Protein AF-R4W9R6-F1 (afdb_monomer)

pLDDT: mean 94.42, std 7.59, range [53.16, 98.06]

Secondary structure (DSSP, 8-st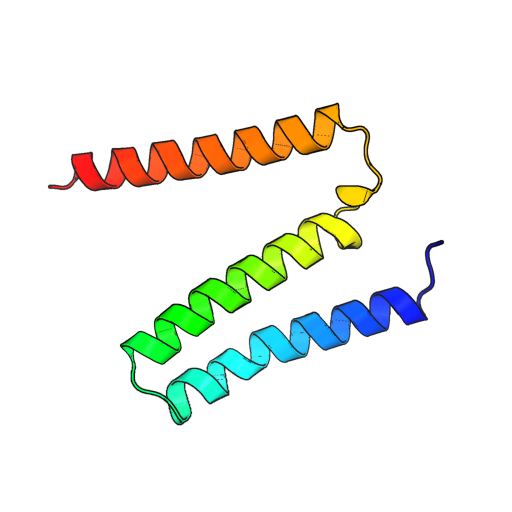ate):
---HHHHHHHHHHHHHHHHHHHHHHHHS-HHHHHHHHHHHHHHHHHHIIIIIS-TTTS-HHHHHHHHHHHHHHHHHHHHHHHH--

Sequence (85 aa):
MTSVRFYAGIYVLLVALVSMKIVFFETLSYDVALALTMLSAVAEALVIAGYYQHLRFEPRSLSYLMTMGVAGVLLVTFAAAFSIL

Solvent-accessible surface area (backbone atoms only — not comparable to full-atom values): 4783 Å² total; per-residue (Å²): 138,92,46,72,69,58,54,50,53,52,49,51,51,46,53,49,52,63,54,44,44,60,54,30,62,76,74,44,58,68,72,58,22,51,51,51,41,53,53,43,51,53,52,46,52,51,51,41,41,37,62,77,66,36,46,71,78,50,61,68,69,57,47,51,51,53,52,51,50,54,49,49,55,50,50,53,52,56,54,49,59,65,72,77,110

Radius of gyration: 16.39 Å; Cα contacts (8 Å, |Δi|>4): 33; chains: 1; bounding box: 50×16×40 Å

Mean predicted aligned error: 4.02 Å

Structure (mmCIF, N/CA/C/O backbone):
data_AF-R4W9R6-F1
#
_entry.id   AF-R4W9R6-F1
#
loop_
_atom_site.group_PDB
_atom_site.id
_atom_site.type_symbol
_atom_site.label_atom_id
_atom_site.label_alt_id
_atom_site.label_comp_id
_atom_site.label_asym_id
_atom_site.label_entity_id
_atom_site.label_seq_id
_atom_site.pdbx_PDB_ins_code
_atom_site.Cartn_x
_atom_site.Cartn_y
_atom_site.Cartn_z
_atom_site.occupancy
_atom_site.B_iso_or_equiv
_atom_site.auth_seq_id
_atom_site.auth_comp_id
_atom_site.auth_asym_id
_atom_site.auth_atom_id
_atom_site.pdbx_PDB_model_num
ATOM 1 N N . MET A 1 1 ? -20.748 -2.336 7.306 1.00 53.16 1 MET A N 1
ATOM 2 C CA . MET A 1 1 ? -21.490 -3.111 6.289 1.00 53.16 1 MET A CA 1
ATOM 3 C C . MET A 1 1 ? -20.530 -4.092 5.643 1.00 53.16 1 MET A C 1
ATOM 5 O O . MET A 1 1 ? -19.781 -3.718 4.752 1.00 53.16 1 MET A O 1
ATOM 9 N N . THR A 1 2 ? -20.497 -5.322 6.135 1.00 74.94 2 THR A N 1
ATOM 10 C CA . THR A 1 2 ? -19.696 -6.416 5.578 1.00 74.94 2 THR A CA 1
ATOM 11 C C . THR A 1 2 ? -20.570 -7.141 4.563 1.00 74.94 2 THR A C 1
ATOM 13 O O . THR A 1 2 ? -21.543 -7.788 4.936 1.00 74.94 2 THR A O 1
ATOM 16 N N . SER A 1 3 ? -20.284 -6.982 3.269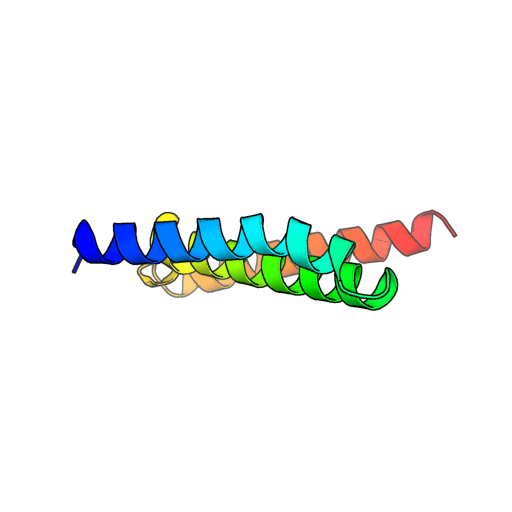 1.00 89.19 3 SER A N 1
ATOM 17 C CA . SER A 1 3 ? -20.957 -7.748 2.218 1.00 89.19 3 SER A CA 1
ATOM 18 C C . SER A 1 3 ? -19.935 -8.584 1.462 1.00 89.19 3 SER A C 1
ATOM 20 O O . SER A 1 3 ? -18.861 -8.100 1.102 1.00 89.19 3 SER A O 1
ATOM 22 N N . VAL A 1 4 ? -20.280 -9.847 1.205 1.00 93.69 4 VAL A N 1
ATOM 23 C CA . VAL A 1 4 ? -19.418 -10.772 0.454 1.00 93.69 4 VAL A CA 1
ATOM 24 C C . VAL A 1 4 ? -19.075 -10.190 -0.916 1.00 93.69 4 VAL A C 1
ATOM 26 O O . VAL A 1 4 ? -17.937 -10.278 -1.356 1.00 93.69 4 VAL A O 1
ATOM 29 N N . ARG A 1 5 ? -20.031 -9.511 -1.560 1.00 94.50 5 ARG A N 1
ATOM 30 C CA . ARG A 1 5 ? -19.836 -8.870 -2.869 1.00 94.50 5 ARG A CA 1
ATOM 31 C C . ARG A 1 5 ? -18.780 -7.763 -2.819 1.00 94.50 5 ARG A C 1
ATOM 33 O O . ARG A 1 5 ? -17.957 -7.680 -3.722 1.00 94.50 5 ARG A O 1
ATOM 40 N N . PHE A 1 6 ? -18.777 -6.944 -1.766 1.00 94.25 6 PHE A N 1
ATOM 41 C CA . PHE A 1 6 ? -17.783 -5.882 -1.599 1.00 94.25 6 PHE A CA 1
ATOM 42 C C . PHE A 1 6 ? -16.378 -6.456 -1.398 1.00 94.25 6 PHE A C 1
ATOM 44 O O . PHE A 1 6 ? -15.449 -6.078 -2.106 1.00 94.25 6 PHE A O 1
ATOM 51 N N . TYR A 1 7 ? -16.238 -7.428 -0.494 1.00 94.88 7 TYR A N 1
ATOM 52 C CA . TYR A 1 7 ? -14.952 -8.076 -0.235 1.00 94.88 7 TYR A CA 1
ATOM 53 C C . TYR A 1 7 ? -14.461 -8.920 -1.417 1.00 94.88 7 TYR A C 1
ATOM 55 O O . TYR A 1 7 ? -13.261 -8.977 -1.658 1.00 94.88 7 TYR A O 1
ATOM 63 N N . ALA A 1 8 ? -15.358 -9.512 -2.206 1.00 96.56 8 ALA A N 1
ATOM 64 C CA . ALA A 1 8 ? -14.995 -10.155 -3.466 1.00 96.56 8 ALA A CA 1
ATOM 65 C C . ALA A 1 8 ? -14.456 -9.138 -4.488 1.00 96.56 8 ALA A C 1
ATOM 67 O O . ALA A 1 8 ? -13.475 -9.417 -5.169 1.00 96.56 8 ALA A O 1
ATOM 68 N N . GLY A 1 9 ? -15.039 -7.937 -4.560 1.00 96.94 9 GLY A N 1
ATOM 69 C CA . GLY A 1 9 ? -14.512 -6.854 -5.394 1.00 96.94 9 GLY A CA 1
ATOM 70 C C . GLY A 1 9 ? -13.096 -6.429 -4.989 1.00 96.94 9 GLY A C 1
ATOM 71 O O . GLY A 1 9 ? -12.227 -6.290 -5.847 1.00 96.94 9 GLY A O 1
ATOM 72 N N . ILE A 1 10 ? -12.837 -6.292 -3.684 1.00 96.38 10 ILE A N 1
ATOM 73 C CA . ILE A 1 10 ? -11.489 -5.994 -3.167 1.00 96.38 10 ILE A CA 1
ATOM 74 C C . ILE A 1 10 ? -10.517 -7.136 -3.487 1.00 96.38 10 ILE A C 1
ATOM 76 O O . ILE A 1 10 ? -9.389 -6.877 -3.898 1.00 96.38 10 ILE A O 1
ATOM 80 N N . TYR A 1 11 ? -10.947 -8.390 -3.348 1.00 97.06 11 TYR A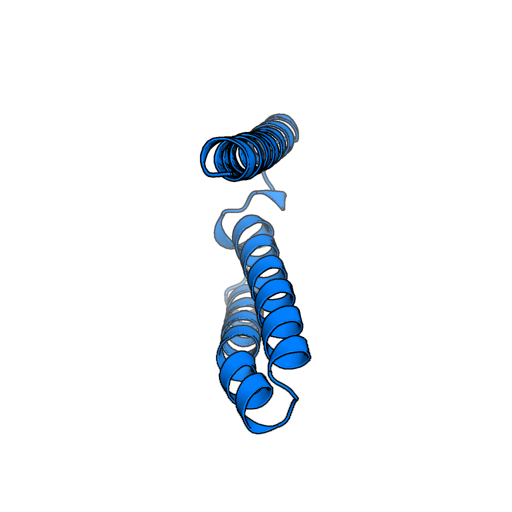 N 1
ATOM 81 C CA . TYR A 1 11 ? -10.121 -9.545 -3.694 1.00 97.06 11 TYR A CA 1
ATOM 82 C C . TYR A 1 11 ? -9.668 -9.500 -5.158 1.00 97.06 11 TYR A C 1
ATOM 84 O O . TYR A 1 11 ? -8.480 -9.633 -5.442 1.00 97.06 11 TYR A O 1
ATOM 92 N N . VAL A 1 12 ? -10.596 -9.250 -6.086 1.00 98.00 12 VAL A N 1
ATOM 93 C CA . VAL A 1 12 ? -10.281 -9.141 -7.520 1.00 98.00 12 VAL A CA 1
ATOM 94 C C . VAL A 1 12 ? -9.300 -7.997 -7.788 1.00 98.00 12 VAL A C 1
ATOM 96 O O . VAL A 1 12 ? -8.371 -8.172 -8.572 1.00 98.00 12 VAL A O 1
ATOM 99 N N . LEU A 1 13 ? -9.452 -6.855 -7.108 1.00 97.25 13 LEU A N 1
ATOM 100 C CA . LEU A 1 13 ? -8.496 -5.748 -7.191 1.00 97.25 13 LEU A CA 1
ATOM 101 C C . LEU A 1 13 ? -7.084 -6.176 -6.756 1.00 97.25 13 LEU A C 1
ATOM 103 O O . LEU A 1 13 ? -6.120 -5.867 -7.452 1.00 97.25 13 LEU A O 1
ATOM 107 N N . LEU A 1 14 ? -6.951 -6.899 -5.639 1.00 97.94 14 LEU A N 1
ATOM 108 C CA . LEU A 1 14 ? -5.654 -7.393 -5.161 1.00 97.94 14 LEU A CA 1
ATOM 109 C C . LEU A 1 14 ? -5.022 -8.379 -6.151 1.00 97.94 14 LEU A C 1
ATOM 111 O O . LEU A 1 14 ? -3.841 -8.265 -6.468 1.00 97.94 14 LEU A O 1
ATOM 115 N N . VAL A 1 15 ? -5.816 -9.303 -6.699 1.00 97.81 15 VAL A N 1
ATOM 116 C CA . VAL A 1 15 ? -5.351 -10.240 -7.734 1.00 97.81 15 VAL A CA 1
ATOM 117 C C . VAL A 1 15 ? -4.884 -9.491 -8.982 1.00 97.81 15 VAL A C 1
ATOM 119 O O . VAL A 1 15 ? -3.849 -9.834 -9.553 1.00 97.81 15 VAL A O 1
ATOM 122 N N . ALA A 1 16 ? -5.598 -8.446 -9.399 1.00 97.44 16 ALA A N 1
ATOM 123 C CA . ALA A 1 16 ? -5.190 -7.623 -10.532 1.00 97.44 16 ALA A CA 1
ATOM 124 C C . ALA A 1 16 ? -3.859 -6.899 -10.263 1.00 97.44 16 ALA A C 1
ATOM 126 O O . ALA A 1 16 ? -2.975 -6.926 -11.117 1.00 97.44 16 ALA A O 1
ATOM 127 N N . LEU A 1 17 ? -3.685 -6.308 -9.074 1.00 96.56 17 LEU A N 1
ATOM 128 C CA . LEU A 1 17 ? -2.443 -5.631 -8.681 1.00 96.56 17 LEU A CA 1
ATOM 129 C C . LEU A 1 17 ? -1.243 -6.583 -8.671 1.00 96.56 17 LEU A C 1
ATOM 131 O O . LEU A 1 17 ? -0.187 -6.233 -9.196 1.00 96.56 17 LEU A O 1
ATOM 135 N N . VAL A 1 18 ? -1.412 -7.797 -8.139 1.00 96.44 18 VAL A N 1
ATOM 136 C CA . VAL A 1 18 ? -0.320 -8.776 -8.109 1.00 96.44 18 VAL A CA 1
ATOM 137 C C . VAL A 1 18 ? 0.017 -9.280 -9.514 1.00 96.44 18 VAL A C 1
ATOM 139 O O . VAL A 1 18 ? 1.189 -9.385 -9.865 1.00 96.44 18 VAL A O 1
ATOM 142 N N . SER A 1 19 ? -1.001 -9.531 -10.344 1.00 96.50 19 SER A N 1
ATOM 143 C CA . SER A 1 19 ? -0.822 -10.050 -11.706 1.00 96.50 19 SER A CA 1
ATOM 144 C C . SER A 1 19 ? -0.169 -9.019 -12.627 1.00 96.50 19 SER A C 1
ATOM 146 O O . SER A 1 19 ? 0.638 -9.377 -13.483 1.00 96.50 19 SER A O 1
ATOM 148 N N . MET A 1 20 ? -0.453 -7.729 -12.420 1.00 95.12 20 MET A N 1
ATOM 149 C CA . MET A 1 20 ? 0.143 -6.637 -13.196 1.00 95.12 20 MET A CA 1
ATOM 150 C C . MET A 1 20 ? 1.667 -6.562 -13.080 1.00 95.12 20 MET A C 1
ATOM 152 O O . MET A 1 20 ? 2.311 -6.059 -13.994 1.00 95.12 20 MET A O 1
ATOM 156 N N . LYS A 1 21 ? 2.268 -7.116 -12.021 1.00 95.44 21 LYS A N 1
ATOM 157 C CA . LYS A 1 21 ? 3.731 -7.166 -11.876 1.00 95.44 21 LYS A CA 1
ATOM 158 C C . LYS A 1 21 ? 4.385 -7.943 -13.017 1.00 95.44 21 LYS A C 1
ATOM 160 O O . LYS A 1 21 ? 5.436 -7.536 -13.492 1.00 95.44 21 LYS A O 1
ATOM 165 N N . ILE A 1 22 ? 3.731 -8.998 -13.508 1.00 96.88 22 ILE A N 1
ATOM 166 C CA . ILE A 1 22 ? 4.198 -9.758 -14.677 1.00 96.88 22 ILE A CA 1
ATOM 167 C C . ILE A 1 22 ? 4.252 -8.830 -15.896 1.00 96.88 22 ILE A C 1
ATOM 169 O O . ILE A 1 22 ? 5.287 -8.703 -16.543 1.00 96.88 22 ILE A O 1
ATOM 173 N N . VAL A 1 23 ? 3.165 -8.092 -16.135 1.00 96.75 23 VAL A N 1
ATOM 174 C CA . VAL A 1 23 ? 3.051 -7.151 -17.257 1.00 96.75 23 VAL A CA 1
ATOM 175 C C . VAL A 1 23 ? 4.086 -6.030 -17.160 1.00 96.75 23 VAL A C 1
ATOM 177 O O . VAL A 1 23 ? 4.669 -5.649 -18.174 1.00 96.75 23 VAL A O 1
ATOM 180 N N . PHE A 1 24 ? 4.351 -5.506 -15.960 1.00 97.12 24 PHE A N 1
ATOM 181 C CA . PHE A 1 24 ? 5.347 -4.452 -15.762 1.00 97.12 24 PHE A CA 1
ATOM 182 C C . PHE A 1 24 ? 6.727 -4.881 -16.259 1.00 97.12 24 PHE A C 1
ATOM 184 O O . PHE A 1 24 ? 7.356 -4.133 -17.002 1.00 97.12 24 PHE A O 1
ATOM 191 N N . PHE A 1 25 ? 7.177 -6.084 -15.894 1.00 97.19 25 PHE A N 1
ATOM 192 C CA . PHE A 1 25 ? 8.497 -6.581 -16.288 1.00 97.19 25 PHE A CA 1
ATOM 193 C C . PHE A 1 25 ? 8.583 -7.019 -17.754 1.00 97.19 25 PHE A C 1
ATOM 195 O O . PHE A 1 25 ? 9.677 -7.021 -18.310 1.00 97.19 25 PHE A O 1
ATOM 202 N N . GLU A 1 26 ? 7.464 -7.355 -18.397 1.00 97.50 26 GLU A N 1
ATOM 203 C CA . GLU A 1 26 ? 7.446 -7.684 -19.829 1.00 97.50 26 GLU A CA 1
ATOM 204 C C . GLU A 1 26 ? 7.425 -6.447 -20.736 1.00 97.50 26 GLU A C 1
ATOM 206 O O . GLU A 1 26 ? 7.911 -6.502 -21.865 1.00 97.50 26 GLU A O 1
ATOM 211 N N . THR A 1 27 ? 6.847 -5.334 -20.273 1.00 96.69 27 THR A N 1
ATOM 212 C CA . THR A 1 27 ? 6.516 -4.193 -21.148 1.00 96.69 27 THR A CA 1
ATOM 213 C C . THR A 1 27 ? 7.319 -2.926 -20.877 1.00 96.69 27 THR A C 1
ATOM 215 O O . THR A 1 27 ? 7.395 -2.060 -21.749 1.00 96.69 27 THR A O 1
ATOM 218 N N . LEU A 1 28 ? 7.914 -2.790 -19.690 1.00 97.25 28 LEU A N 1
ATOM 219 C CA . LEU A 1 28 ? 8.594 -1.572 -19.251 1.00 97.25 28 LEU A CA 1
ATOM 220 C C . LEU A 1 28 ? 10.086 -1.822 -19.021 1.00 97.25 28 LEU A C 1
ATOM 222 O O . LEU A 1 28 ? 10.542 -2.957 -18.893 1.00 97.25 28 LEU A O 1
ATOM 226 N N . SER A 1 29 ? 10.867 -0.741 -18.944 1.00 98.00 29 SER A N 1
ATOM 227 C CA . SER A 1 29 ? 12.262 -0.844 -18.515 1.00 98.00 29 SER A CA 1
ATOM 228 C C .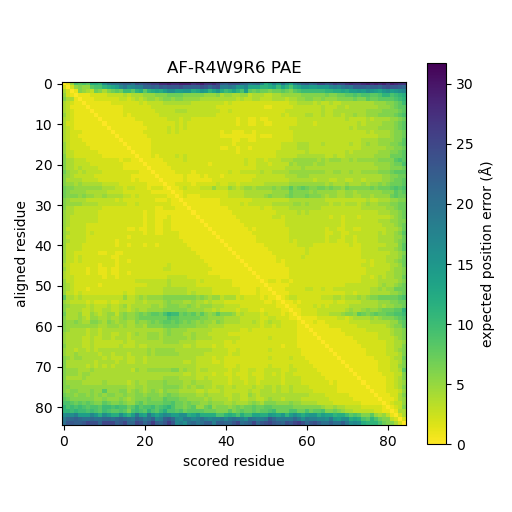 SER A 1 29 ? 12.346 -1.339 -17.070 1.00 98.00 29 SER A C 1
ATOM 230 O O . SER A 1 29 ? 11.453 -1.079 -16.261 1.00 98.00 29 SER A O 1
ATOM 232 N N . TYR A 1 30 ? 13.443 -2.025 -16.738 1.00 97.06 30 TYR A N 1
ATOM 233 C CA . TYR A 1 30 ? 13.636 -2.651 -15.428 1.00 97.06 30 TYR A CA 1
ATOM 234 C C . TYR A 1 30 ? 13.396 -1.684 -14.259 1.00 97.06 30 TYR A C 1
ATOM 236 O O . TYR A 1 30 ? 12.622 -2.000 -13.359 1.00 97.06 30 TYR A O 1
ATOM 244 N N . ASP A 1 31 ? 13.986 -0.487 -14.301 1.00 97.88 31 ASP A N 1
ATOM 245 C CA . ASP A 1 31 ? 13.868 0.489 -13.210 1.00 97.88 31 ASP A CA 1
ATOM 246 C C . ASP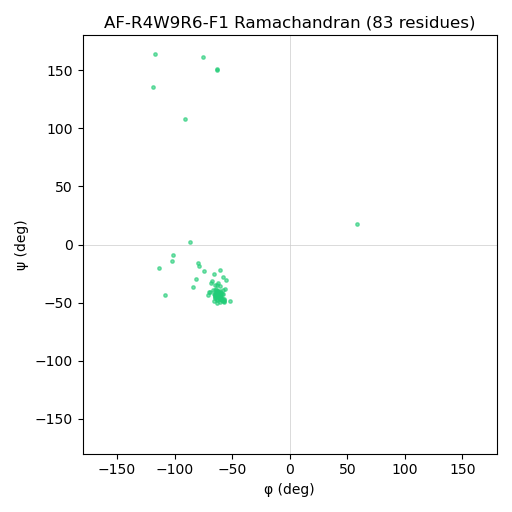 A 1 31 ? 12.420 0.958 -13.010 1.00 97.88 31 ASP A C 1
ATOM 248 O O . ASP A 1 31 ? 11.943 1.090 -11.880 1.00 97.88 31 ASP A O 1
ATOM 252 N N . VAL A 1 32 ? 11.687 1.165 -14.110 1.00 98.06 32 VAL A N 1
ATOM 253 C CA . VAL A 1 32 ? 10.279 1.579 -14.069 1.00 98.06 32 VAL A CA 1
ATOM 254 C C . VAL A 1 32 ? 9.397 0.428 -13.586 1.00 98.06 32 VAL A C 1
ATOM 256 O O . VAL A 1 32 ? 8.534 0.634 -12.731 1.00 98.06 32 VAL A O 1
ATOM 259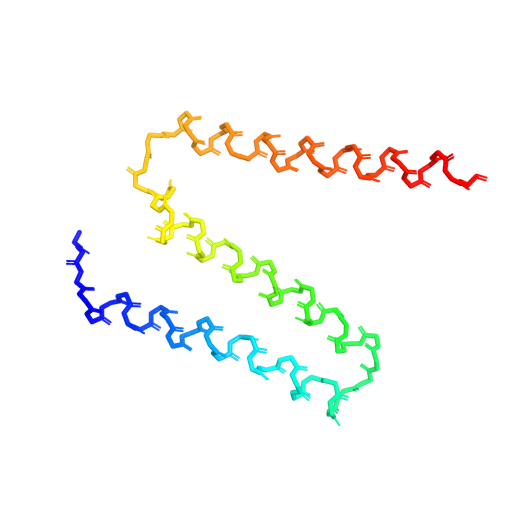 N N . ALA A 1 33 ? 9.629 -0.789 -14.082 1.00 97.94 33 ALA A N 1
ATOM 260 C CA . ALA A 1 33 ? 8.911 -1.987 -13.659 1.00 97.94 33 ALA A CA 1
ATOM 261 C C . ALA A 1 33 ? 9.109 -2.270 -12.163 1.00 97.94 33 ALA A C 1
ATOM 263 O O . ALA A 1 33 ? 8.151 -2.576 -11.447 1.00 97.94 33 ALA A O 1
ATOM 264 N N . LEU A 1 34 ? 10.338 -2.100 -11.670 1.00 97.69 34 LEU A N 1
ATOM 265 C CA . LEU A 1 34 ? 10.685 -2.241 -10.261 1.00 97.69 34 LEU A CA 1
ATOM 266 C C . LEU A 1 34 ? 9.963 -1.196 -9.402 1.00 97.69 34 LEU A C 1
ATOM 268 O O . LEU A 1 34 ? 9.333 -1.553 -8.405 1.00 97.69 34 LEU A O 1
ATOM 272 N N . ALA A 1 35 ? 9.991 0.078 -9.805 1.00 97.75 35 ALA A N 1
ATOM 273 C CA . ALA A 1 35 ? 9.308 1.150 -9.085 1.00 97.75 35 ALA A CA 1
ATOM 274 C C . ALA A 1 35 ? 7.789 0.912 -9.002 1.00 97.75 35 ALA A C 1
ATOM 276 O O . ALA A 1 35 ? 7.199 1.005 -7.924 1.00 97.75 35 ALA A O 1
ATOM 277 N N . LEU A 1 36 ? 7.152 0.529 -10.114 1.00 97.50 36 LEU A N 1
ATOM 278 C CA . LEU A 1 36 ? 5.725 0.192 -10.149 1.00 97.50 36 LEU A CA 1
ATOM 279 C C . LEU A 1 36 ? 5.390 -1.055 -9.324 1.00 97.50 36 LEU A C 1
ATOM 281 O O . LEU A 1 36 ? 4.341 -1.118 -8.678 1.00 97.50 36 LEU A O 1
ATOM 285 N N . THR A 1 37 ? 6.290 -2.034 -9.287 1.00 97.75 37 THR A N 1
ATOM 286 C CA . THR A 1 37 ? 6.147 -3.220 -8.436 1.00 97.75 37 THR A CA 1
ATOM 287 C C . THR A 1 37 ? 6.178 -2.848 -6.953 1.00 97.75 37 THR A C 1
ATOM 289 O O . THR A 1 37 ? 5.345 -3.326 -6.184 1.00 97.75 37 THR A O 1
ATOM 292 N N . MET A 1 38 ? 7.078 -1.952 -6.543 1.00 96.88 38 MET A N 1
ATOM 293 C CA . MET A 1 38 ? 7.126 -1.467 -5.160 1.00 96.88 38 MET A CA 1
ATOM 294 C C . MET A 1 38 ? 5.860 -0.679 -4.797 1.00 96.88 38 MET A C 1
ATOM 296 O O . MET A 1 38 ? 5.261 -0.922 -3.751 1.00 96.88 38 MET A O 1
ATOM 300 N N . LEU A 1 39 ? 5.405 0.219 -5.677 1.00 97.44 39 LEU A N 1
ATOM 301 C CA . LEU A 1 39 ? 4.189 1.009 -5.456 1.00 97.44 39 LEU A CA 1
ATOM 302 C C . LEU A 1 39 ? 2.931 0.134 -5.374 1.00 97.44 39 LEU A C 1
ATOM 304 O O . LEU A 1 39 ? 2.109 0.323 -4.476 1.00 97.44 39 LEU A O 1
ATOM 308 N N . SER A 1 40 ? 2.789 -0.844 -6.274 1.00 97.31 40 SER A N 1
ATOM 309 C CA . SER A 1 40 ? 1.668 -1.795 -6.242 1.00 97.31 40 SER A CA 1
ATOM 310 C C . SER A 1 40 ? 1.681 -2.648 -4.972 1.00 97.31 40 SER A C 1
ATOM 312 O O . SER A 1 40 ? 0.634 -2.808 -4.350 1.00 97.31 40 SER A O 1
ATOM 314 N N . ALA A 1 41 ? 2.855 -3.095 -4.512 1.00 97.19 41 ALA A N 1
ATOM 315 C CA . ALA A 1 41 ? 2.981 -3.830 -3.255 1.00 97.19 41 ALA A CA 1
ATOM 316 C C . ALA A 1 41 ? 2.551 -2.994 -2.033 1.00 97.19 41 ALA A C 1
ATOM 318 O O . ALA A 1 41 ? 1.847 -3.501 -1.158 1.00 97.19 41 ALA A O 1
ATOM 319 N N . VAL A 1 42 ? 2.913 -1.706 -1.983 1.00 97.19 42 VAL A N 1
ATOM 320 C CA . VAL A 1 42 ? 2.446 -0.794 -0.923 1.00 97.19 42 VAL A CA 1
ATOM 321 C C . VAL A 1 42 ? 0.927 -0.625 -0.985 1.00 97.19 42 VAL A C 1
ATOM 323 O O . VAL A 1 42 ? 0.258 -0.698 0.046 1.00 97.19 42 VAL A O 1
ATOM 326 N N . ALA A 1 43 ? 0.361 -0.442 -2.181 1.00 97.75 43 ALA A N 1
ATOM 327 C CA . ALA A 1 43 ? -1.083 -0.315 -2.356 1.00 97.75 43 ALA A CA 1
ATOM 328 C C . ALA A 1 43 ? -1.836 -1.567 -1.871 1.00 97.75 43 ALA A C 1
ATOM 330 O O . ALA A 1 43 ? -2.815 -1.443 -1.134 1.00 97.75 43 ALA A O 1
ATOM 331 N N . GLU A 1 44 ? -1.357 -2.765 -2.217 1.00 97.56 44 GLU A N 1
ATOM 332 C CA . GLU A 1 44 ? -1.914 -4.030 -1.725 1.00 97.56 44 GLU A CA 1
ATOM 333 C C . GLU A 1 44 ? -1.873 -4.103 -0.196 1.00 97.56 44 GLU A C 1
ATOM 335 O O . GLU A 1 44 ? -2.897 -4.378 0.432 1.00 97.56 44 GLU A O 1
ATOM 340 N N . ALA A 1 45 ? -0.723 -3.797 0.414 1.00 97.12 45 ALA A N 1
ATOM 341 C CA . ALA A 1 45 ? -0.567 -3.819 1.866 1.00 97.12 45 ALA A CA 1
ATOM 342 C C . ALA A 1 45 ? -1.561 -2.876 2.566 1.00 97.12 45 ALA A C 1
ATOM 344 O O . ALA A 1 45 ? -2.195 -3.268 3.545 1.00 97.12 45 ALA A O 1
ATOM 345 N N . LEU A 1 46 ? -1.761 -1.663 2.038 1.00 96.88 46 LEU A N 1
ATOM 346 C CA . LEU A 1 46 ? -2.724 -0.698 2.579 1.00 96.88 46 LEU A CA 1
ATOM 347 C C . LEU A 1 46 ? -4.172 -1.181 2.446 1.00 96.88 46 LEU A C 1
ATOM 349 O O . LEU A 1 46 ? -4.961 -1.038 3.382 1.00 96.88 46 LEU A O 1
ATOM 353 N N . VAL A 1 47 ? -4.532 -1.764 1.300 1.00 97.38 47 VAL A N 1
ATOM 354 C CA . VAL A 1 47 ? -5.872 -2.323 1.070 1.00 97.38 47 VAL A CA 1
ATOM 355 C C . VAL A 1 47 ? -6.130 -3.505 2.009 1.00 97.38 47 VAL A C 1
ATOM 357 O O . VAL A 1 47 ? -7.195 -3.573 2.628 1.00 97.38 47 VAL A O 1
ATOM 360 N N . ILE A 1 48 ? -5.155 -4.403 2.171 1.00 97.06 48 ILE A N 1
ATOM 361 C CA . ILE A 1 48 ? -5.245 -5.551 3.080 1.00 97.06 48 ILE A CA 1
ATOM 362 C C . ILE A 1 48 ? -5.373 -5.079 4.528 1.00 97.06 48 ILE A C 1
ATOM 364 O O . ILE A 1 48 ? -6.312 -5.490 5.211 1.00 97.06 48 ILE A O 1
ATOM 368 N N . ALA A 1 49 ? -4.496 -4.183 4.982 1.00 96.75 49 ALA A N 1
ATOM 369 C CA . ALA A 1 49 ? -4.537 -3.653 6.341 1.00 96.75 49 ALA A CA 1
ATOM 370 C C . ALA A 1 49 ? -5.866 -2.939 6.627 1.00 96.75 49 ALA A C 1
ATOM 372 O O . ALA A 1 49 ? -6.529 -3.204 7.630 1.00 96.75 49 ALA A O 1
ATOM 373 N N . GLY A 1 50 ? -6.304 -2.075 5.710 1.00 95.19 50 GLY A N 1
ATOM 374 C CA . GLY A 1 50 ? -7.529 -1.302 5.866 1.00 95.19 50 GLY A CA 1
ATOM 375 C C . GLY A 1 50 ? -8.794 -2.158 5.909 1.00 95.19 50 GLY A C 1
ATOM 376 O O . GLY A 1 50 ? -9.645 -1.928 6.770 1.00 95.19 50 GLY A O 1
ATOM 377 N N . TYR A 1 51 ? -8.931 -3.128 4.998 1.00 94.62 51 TYR A N 1
ATOM 378 C CA . TYR A 1 51 ? -10.194 -3.844 4.793 1.00 94.62 51 TYR A CA 1
ATOM 379 C C . TYR A 1 51 ? -10.195 -5.289 5.293 1.00 94.62 51 TYR A C 1
ATOM 381 O O . TYR A 1 51 ? -11.170 -5.684 5.929 1.00 94.62 51 TYR A O 1
ATOM 389 N N . TYR A 1 52 ? -9.144 -6.076 5.048 1.00 94.06 52 TYR A N 1
ATOM 390 C CA . TYR A 1 52 ? -9.092 -7.484 5.475 1.00 94.06 52 TYR A CA 1
ATOM 391 C C . TYR A 1 52 ? -8.626 -7.651 6.922 1.00 94.06 52 TYR A C 1
ATOM 393 O O . TYR A 1 52 ? -9.171 -8.481 7.644 1.00 94.06 52 TYR A O 1
ATOM 401 N N . GLN A 1 53 ? -7.680 -6.828 7.376 1.00 94.25 53 GLN A N 1
ATOM 402 C CA . GLN A 1 53 ? -7.294 -6.752 8.792 1.00 94.25 53 GLN A CA 1
ATOM 403 C C . GLN A 1 53 ? -8.171 -5.775 9.585 1.00 94.25 53 GLN A C 1
ATOM 405 O O . GLN A 1 53 ? -7.954 -5.582 10.774 1.00 94.25 53 GLN A O 1
ATOM 410 N N . HIS A 1 54 ? -9.170 -5.174 8.931 1.00 92.38 54 HIS A N 1
ATOM 411 C CA . HIS A 1 54 ? -10.161 -4.284 9.534 1.00 92.38 54 HIS A CA 1
ATOM 412 C C . HIS A 1 54 ? -9.588 -3.038 10.233 1.00 92.38 54 HIS A C 1
ATOM 414 O O . HIS A 1 54 ? -10.326 -2.362 10.946 1.00 92.38 54 HIS A O 1
ATOM 420 N N . LEU A 1 55 ? -8.334 -2.644 9.968 1.00 94.38 55 LEU A N 1
ATOM 421 C CA . LEU A 1 55 ? -7.681 -1.515 10.648 1.00 94.38 55 LEU A CA 1
ATOM 422 C C . LEU A 1 55 ? -8.446 -0.192 10.490 1.00 94.38 55 LEU A C 1
ATOM 424 O O . LEU A 1 55 ? -8.372 0.676 11.356 1.00 94.38 55 LEU A O 1
ATOM 428 N N . ARG A 1 56 ? -9.203 -0.031 9.396 1.00 92.69 56 ARG A N 1
ATOM 429 C CA . ARG A 1 56 ? -10.058 1.142 9.154 1.00 92.69 56 ARG A CA 1
ATOM 430 C C . ARG A 1 56 ? -11.226 1.260 10.142 1.00 92.69 56 ARG A C 1
ATOM 432 O O . ARG A 1 56 ? -11.753 2.356 10.321 1.00 92.69 56 ARG A O 1
ATOM 439 N N . PHE A 1 57 ? -11.667 0.144 10.711 1.00 93.25 57 PHE A N 1
ATOM 440 C CA . PHE A 1 57 ? -12.835 0.061 11.591 1.00 93.25 57 PHE A CA 1
ATOM 441 C C . PHE A 1 57 ? -12.456 -0.014 13.076 1.00 93.25 57 PH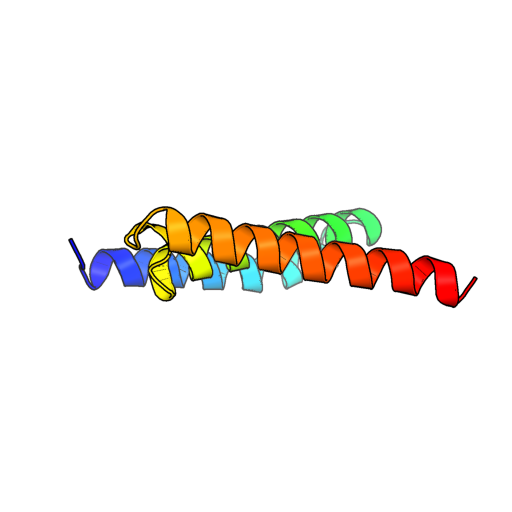E A C 1
ATOM 443 O O . PHE A 1 57 ? -13.330 0.102 13.931 1.00 93.25 57 PHE A O 1
ATOM 450 N N . GLU A 1 58 ? -11.168 -0.177 13.370 1.00 95.12 58 GLU A N 1
ATOM 451 C CA . GLU A 1 58 ? -10.604 -0.193 14.717 1.00 95.12 58 GLU A CA 1
ATOM 452 C C . GLU A 1 58 ? -10.511 1.221 15.329 1.00 95.12 58 GLU A C 1
ATOM 454 O O . GLU A 1 58 ? -10.557 2.231 14.611 1.00 95.12 58 GLU A O 1
ATOM 459 N N . PRO A 1 59 ? -10.372 1.347 16.664 1.00 96.75 59 PRO A N 1
ATOM 460 C CA . PRO A 1 59 ? -10.174 2.641 17.299 1.00 96.75 59 PRO A CA 1
ATOM 461 C C . PRO A 1 59 ? -8.862 3.289 16.839 1.00 96.75 59 PRO A C 1
ATOM 463 O O . PRO A 1 59 ? -7.863 2.623 16.569 1.00 96.75 59 PRO A O 1
ATOM 466 N N . ARG A 1 60 ? -8.836 4.628 16.821 1.00 95.25 60 ARG A N 1
ATOM 467 C CA . ARG A 1 60 ? -7.689 5.414 16.321 1.00 95.25 60 ARG A CA 1
ATOM 468 C C . ARG A 1 60 ? -6.365 5.073 17.011 1.00 95.25 60 ARG A C 1
ATOM 470 O O . ARG A 1 60 ? -5.320 5.160 16.376 1.00 95.25 60 ARG A O 1
ATOM 477 N N . SER A 1 61 ? -6.404 4.669 18.282 1.00 97.25 61 SER A N 1
ATOM 478 C CA . SER A 1 61 ? -5.222 4.213 1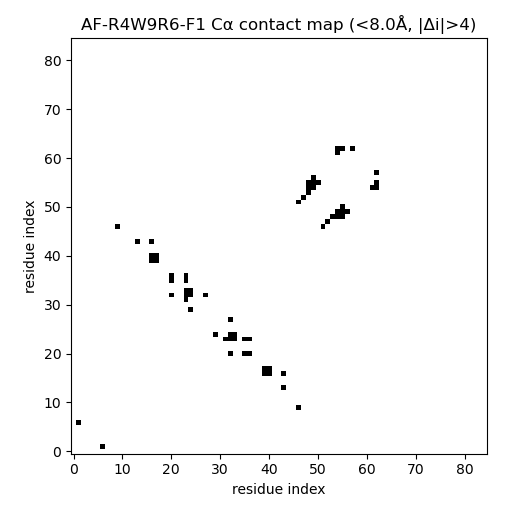9.025 1.00 97.25 61 SER A CA 1
ATOM 479 C C . SER A 1 61 ? -4.526 3.030 18.346 1.00 97.25 61 SER A C 1
ATOM 481 O O . SER A 1 61 ? -3.301 3.013 18.270 1.00 97.25 61 SER A O 1
ATOM 483 N N . LEU A 1 62 ? -5.290 2.086 17.792 1.00 96.06 62 LEU A N 1
ATOM 484 C CA . LEU A 1 62 ? -4.781 0.929 17.057 1.00 96.06 62 LEU A CA 1
ATOM 485 C C . LEU A 1 62 ? -4.183 1.342 15.707 1.00 96.06 62 LEU A C 1
ATOM 487 O O . LEU A 1 62 ? -3.096 0.890 15.355 1.00 96.06 62 LEU A O 1
ATOM 491 N N . SER A 1 63 ? -4.822 2.267 14.984 1.00 95.12 63 SER A N 1
ATOM 492 C CA . SER A 1 63 ? -4.257 2.824 13.746 1.00 95.12 63 SER A CA 1
ATOM 493 C C . SER A 1 63 ? -2.932 3.553 13.998 1.00 95.12 63 SER A C 1
ATOM 495 O O . SER A 1 63 ? -1.977 3.368 13.240 1.00 95.12 63 SER A O 1
ATOM 497 N N . TYR A 1 64 ? -2.835 4.337 15.080 1.00 96.25 64 TYR A N 1
ATOM 498 C CA . TYR A 1 64 ? -1.583 4.992 15.471 1.00 96.25 64 TYR A CA 1
ATOM 499 C C . TYR A 1 64 ? -0.513 3.979 15.870 1.00 96.25 64 TYR A C 1
ATOM 501 O O . TYR A 1 64 ? 0.624 4.111 15.426 1.00 96.25 64 TYR A O 1
ATOM 509 N N . LEU A 1 65 ? -0.875 2.946 16.637 1.00 97.25 65 LEU A N 1
ATOM 510 C CA . LEU A 1 65 ? 0.041 1.866 17.003 1.00 97.25 65 LEU A CA 1
ATOM 511 C C . LEU A 1 65 ? 0.627 1.185 15.761 1.00 97.25 65 LEU A C 1
ATOM 513 O O . LEU A 1 65 ? 1.844 1.061 15.653 1.00 97.25 65 LEU A O 1
ATOM 517 N N . MET A 1 66 ? -0.217 0.800 14.800 1.00 97.19 66 MET A N 1
ATOM 518 C CA . MET A 1 66 ? 0.236 0.166 13.558 1.00 97.19 66 MET A CA 1
ATOM 519 C C . MET A 1 66 ? 1.125 1.098 12.734 1.00 97.19 66 MET A C 1
ATOM 521 O O . MET A 1 66 ? 2.165 0.676 12.236 1.00 97.19 66 MET A O 1
ATOM 525 N N . THR A 1 67 ? 0.769 2.381 12.644 1.00 95.38 67 THR A N 1
ATOM 526 C CA . THR A 1 67 ? 1.575 3.379 11.921 1.00 95.38 67 THR A CA 1
ATOM 527 C C . THR A 1 67 ? 2.946 3.576 12.575 1.00 95.38 67 THR A C 1
ATOM 529 O O . THR A 1 67 ? 3.957 3.622 11.876 1.00 95.38 67 THR A O 1
ATOM 532 N N . MET A 1 68 ? 3.009 3.626 13.910 1.00 97.88 68 MET A N 1
ATOM 533 C CA . MET A 1 68 ? 4.276 3.666 14.649 1.00 97.88 68 MET A CA 1
ATOM 534 C C . MET A 1 68 ? 5.092 2.386 14.450 1.00 97.88 68 MET A C 1
ATOM 536 O O . MET A 1 68 ? 6.307 2.466 14.305 1.00 97.88 68 MET A O 1
ATOM 540 N N . GLY A 1 69 ? 4.444 1.220 14.388 1.00 97.56 69 GLY A N 1
ATOM 541 C CA . GLY A 1 69 ? 5.100 -0.049 14.067 1.00 97.56 69 GLY A CA 1
ATOM 542 C C . GLY A 1 69 ? 5.763 -0.026 12.688 1.00 97.56 69 GLY A C 1
ATOM 543 O O . GLY A 1 69 ? 6.943 -0.349 12.570 1.00 97.56 69 GLY A O 1
ATOM 544 N N . VAL A 1 70 ? 5.042 0.437 11.659 1.00 96.62 70 VAL A N 1
ATOM 545 C CA . VAL A 1 70 ? 5.596 0.620 10.305 1.00 96.62 70 VAL A CA 1
ATOM 546 C C . VAL A 1 70 ? 6.770 1.600 10.325 1.00 96.62 70 VAL A C 1
ATOM 548 O O . VAL A 1 70 ? 7.825 1.292 9.776 1.00 96.62 70 VAL A O 1
ATOM 551 N N . ALA A 1 71 ? 6.630 2.743 11.003 1.00 97.56 71 ALA A N 1
ATOM 552 C CA . ALA A 1 71 ? 7.721 3.704 11.150 1.00 97.56 71 ALA A CA 1
ATOM 553 C C . ALA A 1 71 ? 8.949 3.077 11.832 1.00 97.56 71 ALA A C 1
ATOM 555 O O . ALA A 1 71 ? 10.065 3.262 11.359 1.00 97.56 71 ALA A O 1
ATOM 556 N N . GLY A 1 72 ? 8.754 2.283 12.887 1.00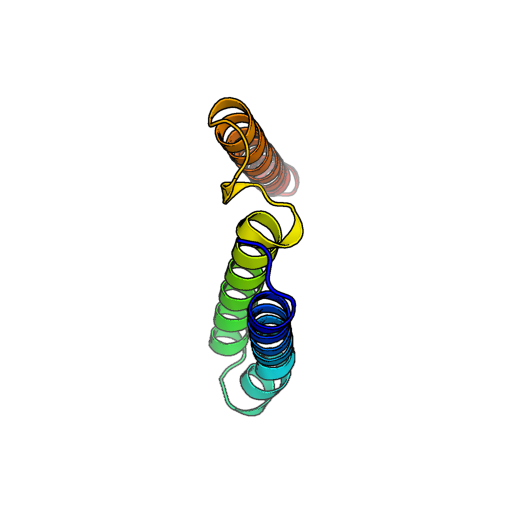 98.00 72 GLY A N 1
ATOM 557 C CA . GLY A 1 72 ? 9.825 1.565 13.577 1.00 98.00 72 GLY A CA 1
ATOM 558 C C . GLY A 1 72 ? 10.571 0.586 12.669 1.00 98.00 72 GLY A C 1
ATOM 559 O O . GLY A 1 72 ? 11.800 0.612 12.623 1.00 98.00 72 GLY A O 1
ATOM 560 N N . VAL A 1 73 ? 9.848 -0.232 11.896 1.00 96.44 73 VAL A N 1
ATOM 561 C CA . VAL A 1 73 ? 10.455 -1.167 10.929 1.00 96.44 73 VAL A CA 1
ATOM 562 C C . VAL A 1 73 ? 11.268 -0.415 9.881 1.00 96.44 73 VAL A C 1
ATOM 564 O O . VAL A 1 73 ? 12.395 -0.810 9.583 1.00 96.44 73 VAL A O 1
ATOM 567 N N . LEU A 1 74 ? 10.736 0.687 9.349 1.00 95.56 74 LEU A N 1
ATOM 568 C CA . LEU A 1 74 ? 11.456 1.508 8.379 1.00 95.56 74 LEU A CA 1
ATOM 569 C C . LEU A 1 74 ? 12.720 2.107 8.999 1.00 95.56 74 LEU A C 1
ATOM 571 O O . LEU A 1 74 ? 13.789 1.980 8.412 1.00 95.56 74 LEU A O 1
ATOM 575 N N . LEU A 1 75 ? 12.630 2.685 10.199 1.00 96.56 75 LEU A N 1
ATOM 576 C CA . LEU A 1 75 ? 13.777 3.263 10.902 1.00 96.56 75 LEU A CA 1
ATOM 577 C C . LEU A 1 75 ? 14.896 2.240 11.116 1.00 96.56 75 LEU A C 1
ATOM 579 O O . LEU A 1 75 ? 16.048 2.541 10.817 1.00 96.56 75 LEU A O 1
ATOM 583 N N . VAL A 1 76 ? 14.570 1.031 11.583 1.00 96.06 76 VAL A N 1
ATOM 584 C CA . VAL A 1 76 ? 15.570 -0.033 11.780 1.00 96.06 76 VAL A CA 1
ATOM 585 C C . VAL A 1 76 ? 16.144 -0.505 10.443 1.00 96.06 76 VAL A C 1
ATOM 587 O O . VAL A 1 76 ? 17.347 -0.719 10.345 1.00 96.06 76 VAL A O 1
ATOM 590 N N . THR A 1 77 ? 15.319 -0.609 9.399 1.00 94.75 77 THR A N 1
ATOM 591 C CA . THR A 1 77 ? 15.774 -0.978 8.046 1.00 94.75 77 THR A CA 1
ATOM 592 C C . THR A 1 77 ? 16.757 0.053 7.486 1.00 94.75 77 THR A C 1
ATOM 594 O O . THR A 1 77 ? 17.818 -0.309 6.982 1.00 94.75 77 THR A O 1
ATOM 597 N N . PHE A 1 78 ? 16.446 1.345 7.625 1.00 93.12 78 PHE A N 1
ATOM 598 C CA . PHE A 1 78 ? 17.343 2.433 7.235 1.00 93.12 78 PHE A CA 1
ATOM 599 C C . PHE A 1 78 ? 18.620 2.445 8.077 1.00 93.12 78 PHE A C 1
ATOM 601 O O . PHE A 1 78 ? 19.707 2.575 7.525 1.00 93.12 78 PHE A O 1
ATOM 608 N N . ALA A 1 79 ? 18.514 2.264 9.396 1.00 93.81 79 ALA A N 1
ATOM 609 C CA . ALA A 1 79 ? 19.677 2.174 10.274 1.00 93.81 79 ALA A CA 1
ATOM 610 C C . ALA A 1 79 ? 20.599 1.007 9.878 1.00 93.81 79 ALA A C 1
ATOM 612 O O . ALA A 1 79 ? 21.815 1.173 9.823 1.00 93.81 79 ALA A O 1
ATOM 613 N N . ALA A 1 80 ? 20.027 -0.150 9.531 1.00 94.31 80 ALA A N 1
ATOM 614 C CA . ALA A 1 80 ? 20.780 -1.306 9.057 1.00 94.31 80 ALA A CA 1
ATOM 615 C C . ALA A 1 80 ? 21.519 -1.029 7.737 1.00 94.31 80 ALA A C 1
ATOM 617 O O . ALA A 1 80 ? 22.642 -1.500 7.568 1.00 94.31 80 ALA A O 1
ATOM 618 N N . ALA A 1 81 ? 20.947 -0.224 6.835 1.00 90.56 81 ALA A N 1
ATOM 619 C CA . ALA A 1 81 ? 21.613 0.164 5.590 1.00 90.56 81 ALA A CA 1
ATOM 620 C C . ALA A 1 81 ? 22.912 0.960 5.833 1.00 90.56 81 ALA A C 1
ATOM 622 O O . ALA A 1 81 ? 23.872 0.788 5.088 1.00 90.56 81 ALA A O 1
ATOM 623 N N . PHE A 1 82 ? 22.975 1.770 6.898 1.00 88.75 82 PHE A N 1
ATOM 624 C CA . PHE A 1 82 ? 24.204 2.466 7.309 1.00 88.75 82 PHE A CA 1
ATOM 625 C C . PHE A 1 82 ? 25.196 1.573 8.062 1.00 88.75 82 PHE A C 1
ATOM 627 O O . PHE A 1 82 ? 26.360 1.929 8.168 1.00 88.75 82 PHE A O 1
ATOM 634 N N . SER A 1 83 ? 24.760 0.433 8.605 1.00 84.88 83 SER A N 1
ATOM 635 C CA . SER A 1 83 ? 25.640 -0.481 9.347 1.00 84.88 83 SER A CA 1
ATOM 636 C C . SER A 1 83 ? 26.500 -1.371 8.442 1.00 84.88 83 SER A C 1
ATOM 638 O O . SER A 1 83 ? 27.419 -2.018 8.941 1.00 84.88 83 SER A O 1
ATOM 640 N N . ILE A 1 84 ? 26.158 -1.477 7.157 1.00 71.25 84 ILE A N 1
ATOM 641 C CA . ILE A 1 84 ? 26.809 -2.366 6.180 1.00 71.25 84 ILE A CA 1
ATOM 642 C C . ILE A 1 84 ? 27.771 -1.589 5.256 1.00 71.25 84 ILE A C 1
ATOM 644 O O . ILE A 1 84 ? 28.582 -2.211 4.570 1.00 71.25 84 ILE A O 1
ATOM 648 N N . LEU A 1 85 ? 27.692 -0.252 5.243 1.00 53.62 85 LEU A N 1
ATOM 649 C CA . LEU A 1 85 ? 28.547 0.645 4.455 1.00 53.62 85 LEU A CA 1
ATOM 650 C C . LEU A 1 85 ? 29.761 1.108 5.272 1.00 53.62 85 LEU A C 1
ATOM 652 O O . LEU A 1 85 ? 30.869 1.143 4.692 1.00 53.62 85 LEU A O 1
#

Foldseek 3Di:
DDDPVVVVVLVVVLVVLVVCLVVLVVPHDPVRSVVSNVVSVVVSVCSCVVPVVVVVVDDVVSVVVVVVVVVVVVVVVVVVVVVVD